Protein AF-A0A075I7J0-F1 (afdb_monomer_lite)

Foldseek 3Di:
DKDADPVQLVQLQVAQVRDFLVCCVVVVRIDDDDPVPDDDPVVVVV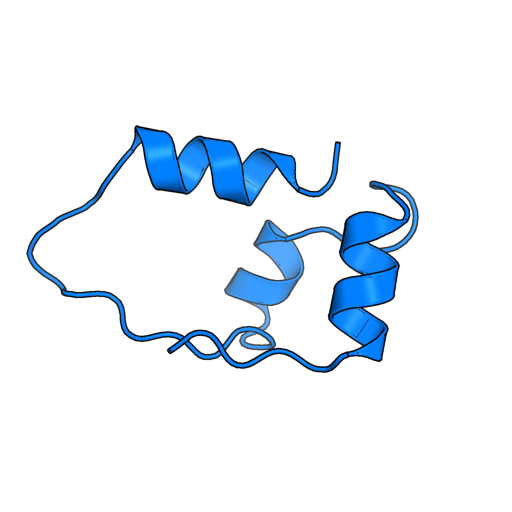SRPSRD

pLDDT: mean 82.88, std 8.75, range [51.09, 93.56]

Organism: NCBI:txid1456372

Radius of gyration: 11.16 Å; chains: 1; bounding box: 26×17×30 Å

Sequence (52 aa):
MIKLDNKLLKLILSGPQFAHWNNAEIGSHLKFIRNSDKFERALYHCLSYFHS

Structure (mmCIF, N/CA/C/O backbone):
data_AF-A0A075I7J0-F1
#
_entry.id   AF-A0A075I7J0-F1
#
loop_
_atom_site.group_PDB
_atom_site.id
_atom_site.type_symbol
_atom_site.label_atom_id
_atom_site.label_alt_id
_atom_site.label_comp_id
_atom_site.label_asym_id
_atom_site.label_entity_id
_atom_site.label_seq_id
_atom_site.pdbx_PDB_ins_code
_atom_site.Cartn_x
_atom_site.Cartn_y
_atom_site.Cartn_z
_atom_site.occupancy
_atom_site.B_iso_or_equiv
_atom_site.auth_seq_id
_atom_site.auth_comp_id
_atom_site.auth_asym_id
_atom_site.auth_atom_id
_atom_site.pdbx_PDB_model_num
ATOM 1 N N . MET A 1 1 ? -4.692 2.894 -14.488 1.00 62.88 1 MET A N 1
ATOM 2 C CA . MET A 1 1 ? -5.787 3.209 -13.542 1.00 62.88 1 MET A CA 1
ATOM 3 C C . MET A 1 1 ? -5.770 2.183 -12.420 1.00 62.88 1 MET A C 1
ATOM 5 O O . MET A 1 1 ? -5.767 0.997 -12.731 1.00 62.88 1 MET A O 1
ATOM 9 N N . ILE A 1 2 ? -5.695 2.623 -11.162 1.00 75.44 2 ILE A N 1
ATOM 10 C CA . ILE A 1 2 ? -5.802 1.746 -9.985 1.00 75.44 2 ILE A CA 1
ATOM 11 C C . ILE A 1 2 ? -7.294 1.512 -9.720 1.00 75.44 2 ILE A C 1
ATOM 13 O O . ILE A 1 2 ? -8.065 2.467 -9.681 1.00 75.44 2 ILE A O 1
ATOM 17 N N . LYS A 1 3 ? -7.710 0.254 -9.574 1.00 84.88 3 LYS A N 1
ATOM 18 C CA . LYS A 1 3 ? -9.048 -0.140 -9.129 1.00 84.88 3 LYS A CA 1
ATOM 19 C C . LYS A 1 3 ? -8.927 -0.859 -7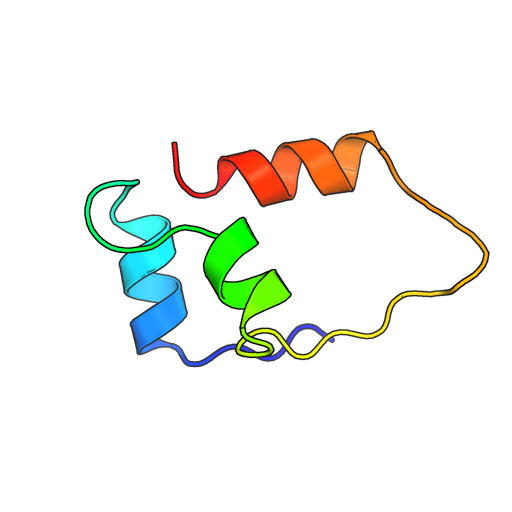.789 1.00 84.88 3 LYS A C 1
ATOM 21 O O . LYS A 1 3 ? -8.153 -1.808 -7.664 1.00 84.88 3 LYS A O 1
ATOM 26 N N . LEU A 1 4 ? -9.715 -0.402 -6.828 1.00 87.12 4 LEU A N 1
ATOM 27 C CA . LEU A 1 4 ? -9.807 -0.909 -5.465 1.00 87.12 4 LEU A CA 1
ATOM 28 C C . LEU A 1 4 ? -11.261 -0.764 -5.005 1.00 87.12 4 LEU A C 1
ATOM 30 O O . LEU A 1 4 ? -11.952 0.157 -5.439 1.00 87.12 4 LEU A O 1
ATOM 34 N N . ASP A 1 5 ? -11.727 -1.662 -4.141 1.00 91.88 5 ASP A N 1
ATOM 35 C CA . ASP A 1 5 ? -13.031 -1.513 -3.497 1.00 91.88 5 ASP A CA 1
ATOM 36 C C . ASP A 1 5 ? -13.031 -0.324 -2.516 1.00 91.88 5 ASP A C 1
ATOM 38 O O . ASP A 1 5 ? -12.110 -0.171 -1.712 1.00 91.88 5 ASP A O 1
ATOM 42 N N . ASN A 1 6 ? -14.076 0.509 -2.544 1.00 91.75 6 ASN A N 1
ATOM 43 C CA . ASN A 1 6 ? -14.151 1.716 -1.711 1.00 91.75 6 ASN A CA 1
ATOM 44 C C . ASN A 1 6 ? -14.153 1.418 -0.201 1.00 91.75 6 ASN A C 1
ATOM 46 O O . ASN A 1 6 ? -13.651 2.228 0.579 1.00 91.75 6 ASN A O 1
ATOM 50 N N . LYS A 1 7 ? -14.696 0.274 0.237 1.00 93.56 7 LYS A N 1
ATOM 51 C CA . LYS A 1 7 ? -14.650 -0.127 1.651 1.00 93.56 7 LYS A CA 1
ATOM 52 C C . LYS A 1 7 ? -13.229 -0.506 2.042 1.00 93.56 7 LYS A C 1
ATOM 54 O O . LYS A 1 7 ? -12.771 -0.090 3.100 1.00 93.56 7 LYS A O 1
ATOM 59 N N . LEU A 1 8 ? -12.520 -1.233 1.180 1.00 91.56 8 LEU A N 1
ATOM 60 C CA . LEU A 1 8 ? -11.121 -1.581 1.424 1.00 91.56 8 LEU A CA 1
ATOM 61 C C . LEU A 1 8 ? -10.222 -0.338 1.421 1.00 91.56 8 LEU A C 1
ATOM 63 O O . LEU A 1 8 ? -9.381 -0.205 2.305 1.00 91.56 8 LEU A O 1
ATOM 67 N N . LEU A 1 9 ? -10.452 0.607 0.504 1.00 90.62 9 LEU A N 1
ATOM 68 C CA . LEU A 1 9 ? -9.771 1.904 0.522 1.00 90.62 9 LEU A CA 1
ATOM 69 C C . LEU A 1 9 ? -9.996 2.625 1.855 1.00 90.62 9 LEU A C 1
ATOM 71 O O . LEU A 1 9 ? -9.038 3.077 2.475 1.00 90.62 9 LEU A O 1
ATOM 75 N N . LYS A 1 10 ? -11.248 2.688 2.326 1.00 92.62 10 LYS A N 1
ATOM 76 C CA . LYS A 1 10 ? -11.573 3.294 3.621 1.00 92.62 10 LYS A CA 1
ATOM 77 C C . LYS A 1 10 ? -10.821 2.619 4.769 1.00 92.62 10 LYS A C 1
ATOM 79 O O . LYS A 1 10 ? -10.310 3.327 5.628 1.00 92.62 10 LYS A O 1
ATOM 84 N N . LEU A 1 11 ? -10.751 1.286 4.795 1.00 92.00 11 LEU A N 1
ATOM 85 C CA . LEU A 1 11 ? -10.035 0.549 5.842 1.00 92.00 11 LEU A CA 1
ATOM 86 C C . LEU A 1 11 ? -8.534 0.852 5.820 1.00 92.00 11 LEU A C 1
ATOM 88 O O . LEU A 1 11 ? -7.985 1.159 6.869 1.00 92.00 11 LEU A O 1
ATOM 92 N N . ILE A 1 12 ? -7.900 0.843 4.642 1.00 90.88 12 ILE A N 1
ATOM 93 C CA . ILE A 1 12 ? -6.469 1.163 4.499 1.00 90.88 12 ILE A CA 1
ATOM 94 C C . ILE A 1 12 ? -6.188 2.579 5.022 1.00 90.88 12 ILE A C 1
ATOM 96 O O . ILE A 1 12 ? -5.288 2.772 5.828 1.00 90.88 12 ILE A O 1
ATOM 100 N N . LEU A 1 13 ? -7.021 3.555 4.646 1.00 88.25 13 LEU A N 1
ATOM 101 C CA . LEU A 1 13 ? -6.885 4.944 5.098 1.00 88.25 13 LEU A CA 1
ATOM 102 C C . LEU A 1 13 ? -7.268 5.169 6.573 1.00 88.25 13 LEU A C 1
ATOM 104 O O . LEU A 1 13 ? -6.982 6.233 7.112 1.00 88.25 13 LEU A O 1
ATOM 108 N N . SER A 1 14 ? -7.937 4.210 7.222 1.00 90.62 14 SER A N 1
ATOM 109 C CA . SER A 1 14 ? -8.315 4.306 8.642 1.00 90.62 14 SER A CA 1
ATOM 110 C C . SER A 1 14 ? -7.176 3.898 9.584 1.00 90.62 14 SER A C 1
ATOM 112 O O . SER A 1 14 ? -7.329 4.006 10.799 1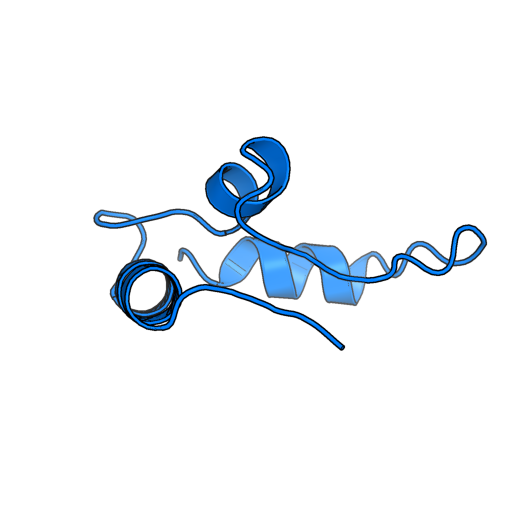.00 90.62 14 SER A O 1
ATOM 114 N N . GLY A 1 15 ? -6.051 3.430 9.038 1.00 85.38 15 GLY A N 1
ATOM 115 C CA . GLY A 1 15 ? -4.841 3.095 9.780 1.00 85.38 15 GLY A CA 1
ATOM 116 C C . GLY A 1 15 ? -4.526 1.592 9.829 1.00 85.38 15 GLY A C 1
ATOM 117 O O . GLY A 1 15 ? -5.351 0.751 9.446 1.00 85.38 15 GLY A O 1
ATOM 118 N N . PRO A 1 16 ? -3.337 1.237 10.354 1.00 86.00 16 PRO A N 1
ATOM 119 C CA . PRO A 1 16 ? -2.765 -0.112 10.257 1.00 86.00 16 PRO A CA 1
ATOM 120 C C . PRO A 1 16 ? -3.621 -1.190 10.915 1.00 86.00 16 PRO A C 1
ATOM 122 O O . PRO A 1 16 ? -3.611 -2.341 10.495 1.00 86.00 16 PRO A O 1
ATOM 125 N N . GLN A 1 17 ? -4.391 -0.830 11.942 1.00 90.19 17 GLN A N 1
ATOM 126 C CA . GLN A 1 17 ? -5.234 -1.775 12.674 1.00 90.19 17 GLN A CA 1
ATOM 127 C C . GLN A 1 17 ? -6.371 -2.381 11.827 1.00 90.19 17 GLN A C 1
ATOM 129 O O . GLN A 1 17 ? -6.962 -3.376 12.240 1.00 90.19 17 GLN A O 1
ATOM 134 N N . PHE A 1 18 ? -6.711 -1.779 10.678 1.00 92.25 18 PHE A N 1
ATOM 135 C CA . PHE A 1 18 ? -7.853 -2.186 9.853 1.00 92.25 18 PHE A CA 1
ATOM 136 C C . PHE A 1 18 ? -7.445 -2.900 8.565 1.00 92.25 18 PHE A C 1
ATOM 138 O O . PHE A 1 18 ? -8.050 -3.911 8.209 1.00 92.25 18 PHE A O 1
ATOM 145 N N . ALA A 1 19 ? -6.460 -2.366 7.838 1.00 91.19 19 ALA A N 1
ATOM 146 C CA . ALA A 1 19 ? -5.949 -2.970 6.612 1.00 91.19 19 ALA A CA 1
ATOM 147 C C . ALA A 1 19 ? -4.579 -2.395 6.226 1.00 91.19 19 ALA A C 1
ATOM 149 O O . ALA A 1 19 ? -4.282 -1.232 6.477 1.00 91.19 19 ALA A O 1
ATOM 150 N N . HIS A 1 20 ? -3.778 -3.201 5.524 1.00 88.50 20 HIS A N 1
ATOM 151 C CA . HIS A 1 20 ? -2.478 -2.791 4.993 1.00 88.50 20 HIS A CA 1
ATOM 152 C C . HIS A 1 20 ? -2.489 -2.766 3.464 1.00 88.50 20 HIS A C 1
ATOM 154 O O . HIS A 1 20 ? -2.926 -3.734 2.835 1.00 88.50 20 HIS A O 1
ATOM 160 N N . TRP A 1 21 ? -1.934 -1.707 2.862 1.00 87.44 21 TRP A N 1
ATOM 161 C CA . TRP A 1 21 ? -1.786 -1.594 1.404 1.00 87.44 21 TRP A CA 1
ATOM 162 C C . TRP A 1 21 ? -1.058 -2.806 0.802 1.00 87.44 21 TRP A C 1
ATOM 164 O O . TRP A 1 21 ? -1.558 -3.424 -0.135 1.00 87.44 21 TRP A O 1
ATOM 174 N N . ASN A 1 22 ? 0.065 -3.215 1.402 1.00 87.25 22 ASN A N 1
ATOM 175 C CA . ASN A 1 22 ? 0.860 -4.353 0.925 1.00 87.25 22 ASN A CA 1
ATOM 176 C C . ASN A 1 22 ? 0.070 -5.674 0.959 1.00 87.25 22 ASN A C 1
ATOM 178 O O . ASN A 1 22 ? 0.207 -6.500 0.061 1.00 87.25 22 ASN A O 1
ATOM 182 N N . ASN A 1 23 ? -0.806 -5.865 1.951 1.00 88.69 23 ASN A N 1
ATOM 183 C CA . ASN A 1 23 ? -1.646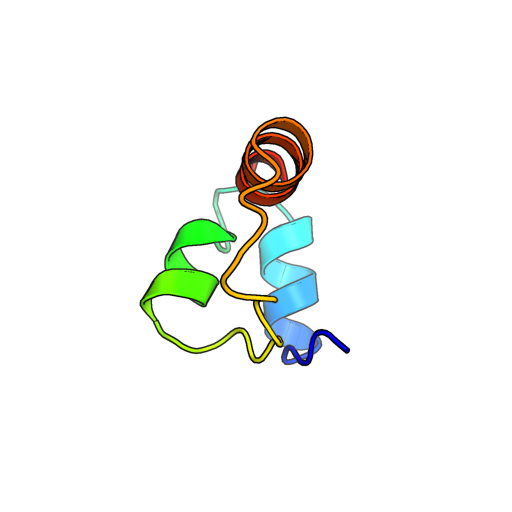 -7.063 2.032 1.00 88.69 23 ASN A CA 1
ATOM 184 C C . ASN A 1 23 ? -2.736 -7.046 0.952 1.00 88.69 23 ASN A C 1
ATOM 186 O O . ASN A 1 23 ? -3.017 -8.079 0.347 1.00 88.69 23 ASN A O 1
ATOM 190 N N . ALA A 1 24 ? -3.319 -5.876 0.669 1.00 89.69 24 ALA A N 1
ATOM 191 C CA . ALA A 1 24 ? -4.263 -5.711 -0.434 1.00 89.69 24 ALA A CA 1
ATOM 192 C C . ALA A 1 24 ? -3.598 -5.940 -1.804 1.00 89.69 24 ALA A C 1
ATOM 194 O O . ALA A 1 24 ? -4.233 -6.457 -2.724 1.00 89.69 24 ALA A O 1
ATOM 195 N N . GLU A 1 25 ? -2.318 -5.590 -1.932 1.00 86.94 25 GLU A N 1
ATOM 196 C CA . GLU A 1 25 ? -1.518 -5.813 -3.135 1.00 86.94 25 GLU A CA 1
ATOM 197 C C . GLU A 1 25 ? -1.217 -7.296 -3.351 1.00 86.94 25 GLU A C 1
ATOM 199 O O . GLU A 1 25 ? -1.556 -7.843 -4.399 1.00 86.94 25 GLU A O 1
ATOM 204 N N . ILE A 1 26 ? -0.647 -7.963 -2.342 1.00 86.00 26 ILE A N 1
ATOM 205 C CA . ILE A 1 26 ? -0.310 -9.394 -2.389 1.00 86.00 26 ILE A CA 1
ATOM 206 C C . ILE A 1 26 ? -1.577 -10.240 -2.571 1.00 86.00 26 ILE A C 1
ATOM 208 O O . ILE A 1 26 ? -1.590 -11.179 -3.364 1.00 86.00 26 ILE A O 1
ATOM 212 N N . GLY A 1 27 ? -2.670 -9.873 -1.895 1.00 87.25 27 GLY A N 1
ATOM 213 C CA . GLY A 1 27 ? -3.970 -10.542 -1.996 1.00 87.25 27 GLY A CA 1
ATOM 214 C C . GLY A 1 27 ? -4.727 -10.284 -3.302 1.00 87.25 27 GLY A C 1
ATOM 215 O O . GLY A 1 27 ? -5.856 -10.743 -3.446 1.00 87.25 27 GLY A O 1
ATOM 216 N N . SER A 1 28 ? -4.147 -9.551 -4.261 1.00 82.44 28 SER A N 1
ATOM 217 C CA . SER A 1 28 ? -4.789 -9.209 -5.542 1.00 82.44 28 SER A CA 1
ATOM 218 C C . SER A 1 28 ? -6.105 -8.419 -5.406 1.00 82.44 28 SER A C 1
ATOM 220 O O . SER A 1 28 ? -6.942 -8.417 -6.312 1.00 82.44 28 SER A O 1
ATOM 222 N N . HIS A 1 29 ? -6.291 -7.705 -4.291 1.00 86.00 29 HIS A N 1
ATOM 223 C CA . HIS A 1 29 ? -7.419 -6.790 -4.082 1.00 86.00 29 HIS A CA 1
ATOM 224 C C . HIS A 1 29 ? -7.203 -5.426 -4.757 1.00 86.00 29 HIS A C 1
ATOM 226 O O . HIS A 1 29 ? -8.157 -4.672 -4.959 1.00 86.00 29 HIS A O 1
ATOM 232 N N . LEU A 1 30 ? -5.960 -5.127 -5.144 1.00 85.69 30 LEU A N 1
ATOM 233 C CA . LEU A 1 30 ? -5.582 -3.993 -5.981 1.00 85.69 30 LEU A CA 1
ATOM 234 C C . LEU A 1 30 ? -5.434 -4.448 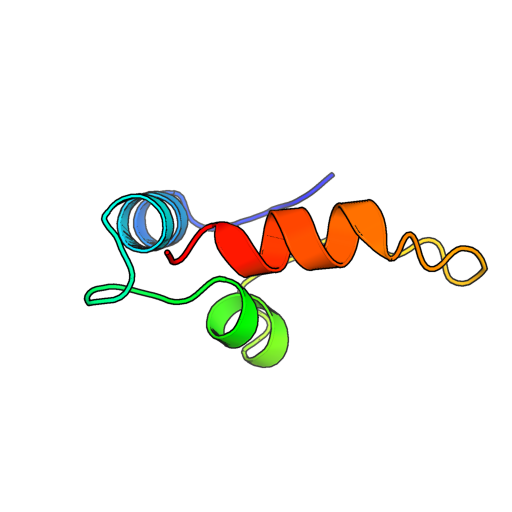-7.435 1.00 85.69 30 LEU A C 1
ATOM 236 O O . LEU A 1 30 ? -4.655 -5.346 -7.742 1.00 85.69 30 LEU A O 1
ATOM 240 N N . LYS A 1 31 ? -6.132 -3.784 -8.359 1.00 81.44 31 LYS A N 1
ATOM 241 C CA . LYS A 1 31 ? -5.921 -3.964 -9.801 1.00 81.44 31 LYS A CA 1
ATOM 242 C C . LYS A 1 31 ? -5.299 -2.705 -10.372 1.00 81.44 31 LYS A C 1
ATOM 244 O O . LYS A 1 31 ? -5.959 -1.675 -10.468 1.00 81.44 31 LYS A O 1
ATOM 249 N N . PHE A 1 32 ? -4.044 -2.777 -10.780 1.00 80.06 32 PHE A N 1
ATOM 250 C CA . PHE A 1 32 ? -3.359 -1.670 -11.430 1.00 80.06 32 PHE A CA 1
ATOM 251 C C . PHE A 1 32 ? -2.388 -2.190 -12.480 1.00 80.06 32 PHE A C 1
ATOM 253 O O . PHE A 1 32 ? -1.949 -3.335 -12.436 1.00 80.06 32 PHE A O 1
ATOM 260 N N . ILE A 1 33 ? -2.087 -1.338 -13.454 1.00 75.31 33 ILE A N 1
ATOM 261 C CA . ILE A 1 33 ? -1.117 -1.649 -14.497 1.00 75.31 33 ILE A CA 1
ATOM 262 C C . ILE A 1 33 ? 0.249 -1.265 -13.944 1.00 75.31 33 ILE A C 1
ATOM 264 O O . ILE A 1 33 ? 0.476 -0.093 -13.640 1.00 75.31 33 ILE A O 1
ATOM 268 N N . ARG A 1 34 ? 1.143 -2.243 -13.814 1.00 71.81 34 ARG A N 1
ATOM 269 C CA . ARG A 1 34 ? 2.571 -1.976 -13.654 1.00 71.81 34 ARG A CA 1
ATOM 270 C C . ARG A 1 34 ? 3.163 -1.872 -15.049 1.00 71.81 34 ARG A C 1
ATOM 272 O O . ARG A 1 34 ? 3.044 -2.812 -15.828 1.00 71.81 34 ARG A O 1
ATOM 279 N N . ASN A 1 35 ? 3.759 -0.731 -15.370 1.00 72.56 35 ASN A N 1
ATOM 280 C CA . ASN A 1 35 ? 4.571 -0.628 -16.572 1.00 72.56 35 ASN A CA 1
ATOM 281 C C . ASN A 1 35 ? 5.880 -1.370 -16.261 1.00 72.56 35 ASN A C 1
ATOM 283 O O . ASN A 1 35 ? 6.592 -0.959 -15.346 1.00 72.56 35 ASN A O 1
ATOM 287 N N . SER A 1 36 ? 6.127 -2.511 -16.911 1.00 66.06 36 SER A N 1
ATOM 288 C CA . SER A 1 36 ? 7.120 -3.511 -16.469 1.00 66.06 36 SER A CA 1
ATOM 289 C C . SER A 1 36 ? 8.544 -2.973 -16.349 1.00 66.06 36 SER A C 1
ATOM 291 O O . SER A 1 36 ? 9.337 -3.511 -15.582 1.00 66.06 36 SER A O 1
ATOM 293 N N . ASP A 1 37 ? 8.849 -1.887 -17.053 1.00 73.62 37 ASP A N 1
ATOM 294 C CA . ASP A 1 37 ? 10.229 -1.463 -17.279 1.00 73.62 37 ASP A CA 1
ATOM 295 C C . ASP A 1 37 ? 10.685 -0.355 -16.318 1.00 73.62 37 ASP A C 1
ATOM 297 O O . ASP A 1 37 ? 11.844 0.060 -16.344 1.00 73.62 37 ASP A O 1
ATOM 301 N N . LYS A 1 38 ? 9.793 0.141 -15.447 1.00 77.56 38 LYS A N 1
ATOM 302 C CA . LYS A 1 38 ? 10.129 1.159 -14.443 1.00 77.56 38 LYS A CA 1
ATOM 303 C C . LYS A 1 38 ? 9.610 0.781 -13.067 1.00 77.56 38 LYS A C 1
ATOM 305 O O . LYS A 1 38 ? 8.425 0.901 -12.765 1.00 77.56 38 LYS A O 1
ATOM 310 N N . PHE A 1 39 ? 10.540 0.396 -12.200 1.00 82.62 39 PHE A N 1
ATOM 311 C CA . PHE A 1 39 ? 10.290 0.326 -10.768 1.00 82.62 39 PHE A CA 1
ATOM 312 C C . PHE A 1 39 ? 10.582 1.683 -10.118 1.00 82.62 39 PHE A C 1
ATOM 314 O O . PHE A 1 39 ? 11.735 2.081 -9.951 1.00 82.62 39 PHE A O 1
ATOM 321 N N . GLU A 1 40 ? 9.530 2.394 -9.724 1.00 84.06 40 GLU A N 1
ATOM 322 C CA . GLU A 1 40 ? 9.646 3.671 -9.022 1.00 84.06 40 GLU A CA 1
ATOM 323 C C . GLU A 1 40 ? 9.697 3.447 -7.509 1.00 84.06 40 GLU A C 1
ATOM 325 O O . GLU A 1 40 ? 8.676 3.409 -6.824 1.00 84.06 40 GLU A O 1
ATOM 330 N N . ARG A 1 41 ? 10.914 3.305 -6.970 1.00 85.44 41 ARG A N 1
ATOM 331 C CA . ARG A 1 41 ? 11.141 3.013 -5.545 1.00 85.44 41 ARG A CA 1
ATOM 332 C C . ARG A 1 41 ? 10.468 4.019 -4.603 1.00 85.44 41 ARG A C 1
ATOM 334 O O . ARG A 1 41 ? 9.900 3.607 -3.597 1.00 85.44 41 ARG A O 1
ATOM 341 N N . ALA A 1 42 ? 10.526 5.315 -4.914 1.00 85.94 42 ALA A N 1
ATOM 342 C CA . ALA A 1 42 ? 9.883 6.344 -4.095 1.00 85.94 42 ALA A CA 1
ATOM 343 C C . ALA A 1 42 ? 8.361 6.143 -4.042 1.00 85.94 42 ALA A C 1
ATOM 345 O O . ALA A 1 42 ? 7.785 6.105 -2.960 1.00 85.94 42 ALA A O 1
ATOM 346 N N . LEU A 1 43 ? 7.735 5.914 -5.201 1.00 82.50 43 LEU A N 1
ATOM 347 C CA . LEU A 1 43 ? 6.302 5.651 -5.304 1.00 82.50 43 LEU A CA 1
ATOM 348 C C . LEU A 1 43 ? 5.912 4.382 -4.535 1.00 82.50 43 LEU A C 1
ATOM 350 O O . LEU A 1 43 ? 4.938 4.391 -3.789 1.00 82.50 43 LEU A O 1
ATOM 354 N N . TYR A 1 44 ? 6.706 3.315 -4.673 1.00 82.19 44 TYR A N 1
ATOM 355 C CA . TYR A 1 44 ? 6.515 2.069 -3.935 1.00 82.19 44 TYR A CA 1
ATOM 356 C C . TYR A 1 44 ? 6.534 2.302 -2.420 1.00 82.19 44 TYR A C 1
ATOM 358 O O . TYR A 1 44 ? 5.607 1.889 -1.731 1.00 82.19 44 TYR A O 1
ATOM 366 N N . HIS A 1 45 ? 7.532 3.020 -1.896 1.00 82.88 45 HIS A N 1
ATOM 367 C CA . HIS A 1 45 ? 7.600 3.312 -0.463 1.00 82.88 45 HIS A CA 1
ATOM 368 C C . HIS A 1 45 ? 6.457 4.210 0.018 1.00 82.88 45 HIS A C 1
ATOM 370 O O . HIS A 1 45 ? 5.897 3.932 1.075 1.00 82.88 45 HIS A O 1
ATOM 376 N N . CYS A 1 46 ? 6.071 5.236 -0.749 1.00 83.88 46 CYS A N 1
ATOM 377 C CA . CYS A 1 46 ? 4.914 6.073 -0.422 1.00 83.88 46 CYS A CA 1
ATOM 378 C C . CYS A 1 46 ? 3.627 5.243 -0.342 1.00 83.88 46 CYS A C 1
ATOM 380 O O . CYS A 1 46 ? 2.866 5.380 0.611 1.00 83.88 46 CYS A O 1
ATOM 382 N N . LEU A 1 47 ? 3.407 4.349 -1.311 1.00 80.06 47 LEU A N 1
ATOM 383 C CA . LEU A 1 47 ? 2.233 3.478 -1.345 1.00 80.06 47 LEU A CA 1
ATOM 384 C C . LEU A 1 47 ? 2.240 2.477 -0.191 1.00 80.06 47 LEU A C 1
ATOM 386 O O . LEU A 1 47 ? 1.229 2.300 0.487 1.00 80.06 47 LEU A O 1
ATOM 390 N N . SER A 1 48 ? 3.401 1.886 0.092 1.00 74.62 48 SER A N 1
ATOM 391 C CA . SER A 1 48 ? 3.584 1.052 1.271 1.00 74.62 48 SER A CA 1
ATOM 392 C C . SER A 1 48 ? 3.346 1.815 2.570 1.00 74.62 48 SER A C 1
ATOM 394 O O . SER A 1 48 ? 3.072 1.148 3.547 1.00 74.62 48 SER A O 1
ATOM 396 N N . TYR A 1 49 ? 3.386 3.148 2.628 1.00 76.06 49 TYR A N 1
ATOM 397 C CA . TYR A 1 49 ? 3.116 3.909 3.856 1.00 76.06 49 TY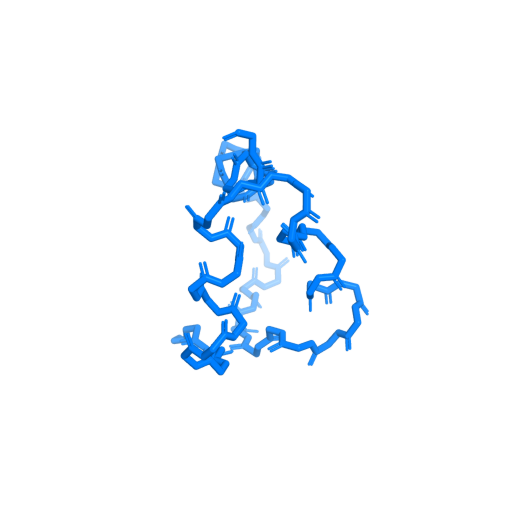R A CA 1
ATOM 398 C C . TYR A 1 49 ? 1.634 4.256 4.068 1.00 76.06 49 TYR A C 1
ATOM 400 O O . TYR A 1 49 ? 1.276 4.731 5.139 1.00 76.06 49 TYR A O 1
ATOM 408 N N . PHE A 1 50 ? 0.735 3.959 3.117 1.00 69.88 50 PHE A N 1
ATOM 409 C CA . PHE A 1 50 ? -0.711 4.206 3.281 1.00 69.88 50 PHE A CA 1
ATOM 410 C C . PHE A 1 50 ? -1.388 3.379 4.384 1.00 69.88 50 PHE A C 1
ATOM 412 O O . PHE A 1 50 ? -2.597 3.474 4.555 1.00 69.88 50 PHE A O 1
ATOM 419 N N . HIS A 1 51 ? -0.634 2.562 5.114 1.00 65.25 51 HIS A N 1
ATOM 420 C CA . HIS A 1 51 ? -1.118 1.815 6.266 1.00 65.25 51 HIS A CA 1
ATOM 421 C C . HIS A 1 51 ? -0.518 2.294 7.591 1.00 65.25 51 HIS A C 1
ATOM 423 O O . HIS A 1 51 ? -0.731 1.618 8.585 1.00 65.25 51 HIS A O 1
ATOM 429 N N . SER A 1 52 ? 0.304 3.349 7.610 1.00 51.09 52 SER A N 1
ATOM 430 C CA . SER A 1 52 ? 0.948 3.876 8.826 1.00 51.09 52 SER A CA 1
ATOM 431 C C . SER A 1 52 ? 0.123 4.982 9.467 1.00 51.09 52 SER A C 1
ATOM 433 O O . SER A 1 52 ? -0.398 5.830 8.711 1.00 51.09 52 SER A O 1
#

Secondary structure (DSSP, 8-state):
--B--HHHHHHHHT-TTT--HHHHHHTT--B----TT---HHHHHHHHTTT-